Protein AF-V9IJN1-F1 (afdb_monomer_lite)

InterPro domains:
  IPR002300 Aminoacyl-tRNA synthetase, class Ia [PF00133] (82-168)
  IPR002302 Leucine-tRNA ligase [PTHR43740] (2-178)
  IPR014729 Rossmann-like alpha/beta/alpha sandwich fold [G3DSA:3.40.50.620] (49-179)

Foldseek 3Di:
DADWDADPPPRDIDTDDDDPQADDQPPDPDDDQDLLPDVSSVVVCVVVVDDDDHDDPPDDLVVVLVVCVVVVNHSDDDDSPDDDDPFWDQAQPAQFQQWKADPVPGIDGHDPVPPDLDRDDCVVVPVPDDPDGDWQVVVQVSQWDADPPPRHIIGGDRTHTHPVVVVVCVVVCVVPVDD

Sequence (179 aa):
MNIKVVNPFNGNELPIFVTDKVIFPNFRDTYIGIPSVSMDDFQFSKIVGIEFQEHSIECKRSDILSKAQKWKIGGYPVSSRLQDWLISRQRYWGTPIPIIYCSNCGIQPVPYNELPVLLPSITFLNKTFSNKKIVLHEAKDWLNTSCPKCGIQAIRESDTMDTFVDSSWYYLRYIDSKI

Structure (mmCIF, N/CA/C/O backbone):
data_AF-V9IJN1-F1
#
_entry.id   AF-V9IJN1-F1
#
loop_
_atom_site.group_PDB
_atom_site.id
_atom_site.type_symbol
_atom_site.label_atom_id
_atom_site.label_alt_id
_atom_site.label_comp_id
_atom_site.label_asym_id
_atom_site.la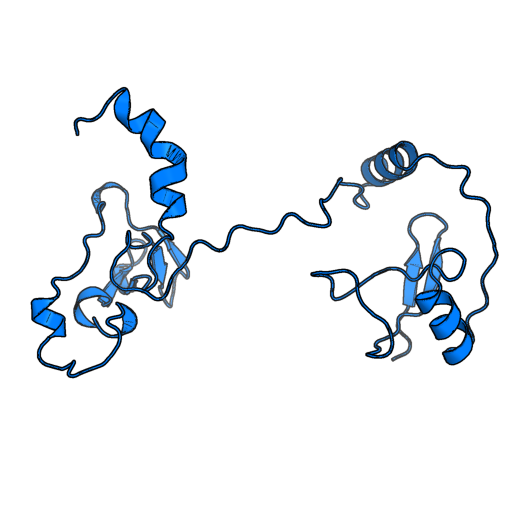bel_entity_id
_atom_site.label_seq_id
_atom_site.pdbx_PDB_ins_code
_atom_site.Cartn_x
_atom_site.Cartn_y
_atom_site.Cartn_z
_atom_site.occupancy
_atom_site.B_iso_or_equiv
_atom_site.auth_seq_id
_atom_site.auth_comp_id
_atom_site.auth_asym_id
_atom_site.auth_atom_id
_atom_site.pdbx_PDB_model_num
ATOM 1 N N . MET A 1 1 ? 13.369 -23.145 -19.098 1.00 56.12 1 MET A N 1
ATOM 2 C CA . MET A 1 1 ? 12.122 -22.647 -19.720 1.00 56.12 1 MET A CA 1
ATOM 3 C C . MET A 1 1 ? 12.513 -21.839 -20.945 1.00 56.12 1 MET A C 1
ATOM 5 O O . MET A 1 1 ? 13.373 -20.987 -20.799 1.00 56.12 1 MET A O 1
ATOM 9 N N . ASN A 1 2 ? 11.957 -22.117 -22.127 1.00 80.38 2 ASN A N 1
ATOM 10 C CA . ASN A 1 2 ? 12.228 -21.329 -23.339 1.00 80.38 2 ASN A CA 1
ATOM 11 C C . ASN A 1 2 ? 11.062 -20.358 -23.582 1.00 80.38 2 ASN A C 1
ATOM 13 O O . ASN A 1 2 ? 10.274 -20.536 -24.507 1.00 80.38 2 ASN A O 1
ATOM 17 N N . ILE A 1 3 ? 10.885 -19.415 -22.652 1.00 91.06 3 ILE A N 1
ATOM 18 C CA . ILE A 1 3 ? 9.837 -18.392 -22.728 1.00 91.06 3 ILE A CA 1
ATOM 19 C C . ILE A 1 3 ? 10.445 -17.161 -23.395 1.00 91.06 3 ILE A C 1
ATOM 21 O O . ILE A 1 3 ? 11.575 -16.770 -23.093 1.00 91.06 3 ILE A O 1
ATOM 25 N N . LYS A 1 4 ? 9.681 -16.557 -24.301 1.00 92.75 4 LYS A N 1
ATOM 26 C CA . LYS A 1 4 ? 10.052 -15.336 -25.008 1.00 92.75 4 LYS A CA 1
ATOM 27 C C . LYS A 1 4 ? 9.005 -14.255 -24.769 1.00 92.75 4 LYS A C 1
ATOM 29 O O . LYS A 1 4 ? 7.844 -14.560 -24.501 1.00 92.75 4 LYS A O 1
ATOM 34 N N . VAL A 1 5 ? 9.416 -13.000 -24.897 1.00 94.19 5 VAL A N 1
ATOM 35 C CA . VAL A 1 5 ? 8.540 -11.823 -24.889 1.00 94.19 5 VAL A CA 1
ATOM 36 C C . VAL A 1 5 ? 8.699 -11.064 -26.201 1.00 94.19 5 VAL A C 1
ATOM 38 O O . VAL A 1 5 ? 9.781 -11.043 -26.774 1.00 94.19 5 VAL A O 1
ATOM 41 N N . VAL A 1 6 ? 7.638 -10.434 -26.695 1.00 94.62 6 VAL A N 1
ATOM 42 C CA . VAL A 1 6 ? 7.703 -9.599 -27.902 1.00 94.62 6 VAL A CA 1
ATOM 43 C C . VAL A 1 6 ? 7.990 -8.159 -27.496 1.00 94.62 6 VAL A C 1
ATOM 45 O O . VAL A 1 6 ? 7.267 -7.584 -26.682 1.00 94.62 6 VAL A O 1
ATOM 48 N N . ASN A 1 7 ? 9.031 -7.555 -28.067 1.00 92.50 7 ASN A N 1
ATOM 49 C CA . ASN A 1 7 ? 9.306 -6.137 -27.889 1.00 92.50 7 ASN A CA 1
ATOM 50 C C . ASN A 1 7 ? 8.245 -5.313 -28.644 1.00 92.50 7 ASN A C 1
ATOM 52 O O . ASN A 1 7 ? 8.184 -5.373 -29.874 1.00 92.50 7 ASN A O 1
ATOM 56 N N . PRO A 1 8 ? 7.433 -4.496 -27.952 1.00 92.75 8 PRO A N 1
ATOM 57 C CA . PRO A 1 8 ? 6.321 -3.789 -28.580 1.00 92.75 8 PRO A CA 1
ATOM 58 C C . PRO A 1 8 ? 6.761 -2.652 -29.521 1.00 92.75 8 PRO A C 1
ATOM 60 O O . PRO A 1 8 ? 5.929 -2.111 -30.243 1.00 92.75 8 PRO A O 1
ATOM 63 N N . PHE A 1 9 ? 8.044 -2.267 -29.531 1.00 90.38 9 PHE A N 1
ATOM 64 C CA . PHE A 1 9 ? 8.554 -1.197 -30.393 1.00 90.38 9 PHE A CA 1
ATOM 65 C C . PHE A 1 9 ? 8.994 -1.642 -31.782 1.00 90.38 9 PHE A C 1
ATOM 67 O O . PHE A 1 9 ? 8.917 -0.838 -32.712 1.00 90.38 9 PHE A O 1
ATOM 74 N N . ASN A 1 10 ? 9.449 -2.885 -31.927 1.00 90.69 10 ASN A N 1
ATOM 75 C CA . ASN A 1 10 ? 9.958 -3.417 -33.193 1.00 90.69 10 ASN A CA 1
ATOM 76 C C . ASN A 1 10 ? 9.390 -4.798 -33.559 1.00 90.69 10 ASN A C 1
ATOM 78 O O . ASN A 1 10 ? 9.618 -5.252 -34.672 1.00 90.69 10 ASN A O 1
ATOM 82 N N . GLY A 1 11 ? 8.641 -5.450 -32.663 1.00 92.31 11 GLY A N 1
ATOM 83 C CA . GLY A 1 11 ? 8.056 -6.773 -32.887 1.00 92.31 11 GLY A CA 1
ATOM 84 C C . GLY A 1 11 ? 9.031 -7.939 -32.708 1.00 92.31 11 GLY A C 1
ATOM 85 O O . GLY A 1 11 ? 8.631 -9.085 -32.895 1.00 92.31 11 GLY A O 1
ATOM 86 N N . ASN A 1 12 ? 10.285 -7.683 -32.328 1.00 92.00 12 ASN A N 1
ATOM 87 C CA . ASN A 1 12 ? 11.284 -8.737 -32.169 1.00 92.00 12 ASN A CA 1
ATOM 88 C C . ASN A 1 12 ? 11.017 -9.564 -30.908 1.00 92.00 12 ASN A C 1
ATOM 90 O O . ASN A 1 12 ? 10.660 -9.024 -29.858 1.00 92.00 12 ASN A O 1
ATOM 94 N N . GLU A 1 13 ? 11.257 -10.870 -30.990 1.00 93.50 13 GLU A N 1
ATOM 95 C CA . GLU A 1 13 ? 11.224 -11.749 -29.823 1.00 93.50 13 GLU A CA 1
ATOM 96 C C . GLU A 1 13 ? 12.504 -11.596 -28.993 1.00 93.50 13 GLU A C 1
ATOM 98 O O . GLU A 1 13 ? 13.615 -11.663 -29.517 1.00 93.50 13 GLU A O 1
ATOM 103 N N . LEU A 1 14 ? 12.343 -11.435 -27.682 1.00 92.38 14 LEU A N 1
ATOM 104 C CA . LEU A 1 14 ? 13.417 -11.370 -26.703 1.00 92.38 14 LEU A CA 1
ATOM 105 C C . LEU A 1 14 ? 13.348 -12.591 -25.772 1.00 92.38 14 LEU A C 1
ATOM 107 O O . LEU A 1 14 ? 12.261 -12.933 -25.293 1.00 92.38 14 LEU A O 1
ATOM 111 N N . PRO A 1 15 ? 14.480 -13.253 -25.490 1.00 93.44 15 PRO A N 1
ATOM 112 C CA . PRO A 1 15 ? 14.537 -14.338 -24.514 1.00 93.44 15 PRO A CA 1
ATOM 113 C C . PRO A 1 15 ? 14.336 -13.827 -23.078 1.00 93.44 15 PRO A C 1
ATOM 115 O O . PRO A 1 15 ? 14.803 -12.743 -22.727 1.00 93.44 15 PRO A O 1
ATOM 118 N N . ILE A 1 16 ? 13.672 -14.626 -22.235 1.00 94.25 16 ILE A N 1
ATOM 119 C CA . ILE A 1 16 ? 13.522 -14.353 -20.797 1.00 94.25 16 ILE A CA 1
ATOM 120 C C . ILE A 1 16 ? 14.494 -15.225 -20.002 1.00 94.25 16 ILE A C 1
ATOM 122 O O . ILE A 1 16 ? 14.526 -16.445 -20.168 1.00 94.25 16 ILE A O 1
ATOM 126 N N . PHE A 1 17 ? 15.232 -14.602 -19.083 1.00 92.38 17 PHE A N 1
ATOM 127 C CA . PHE A 1 17 ? 16.121 -15.288 -18.150 1.00 92.38 17 PHE A CA 1
ATOM 128 C C . PHE A 1 17 ? 15.689 -15.036 -16.709 1.00 92.38 17 PHE A C 1
ATOM 130 O O . PHE A 1 17 ? 15.266 -13.938 -16.360 1.00 92.38 17 PHE A O 1
ATOM 137 N N . VAL A 1 18 ? 15.839 -16.060 -15.870 1.00 92.56 18 VAL A N 1
ATOM 138 C CA . VAL A 1 18 ? 15.714 -15.961 -14.413 1.00 92.56 18 VAL A CA 1
ATOM 139 C C . VAL A 1 18 ? 17.107 -16.187 -13.845 1.00 92.56 18 VAL A C 1
ATOM 141 O O . VAL A 1 18 ? 17.722 -17.215 -14.125 1.00 92.56 18 VAL A O 1
ATOM 144 N N . THR A 1 19 ? 17.634 -15.204 -13.121 1.00 90.31 19 THR A N 1
ATOM 145 C CA . THR A 1 19 ? 19.027 -15.192 -12.668 1.00 90.31 19 THR A CA 1
ATOM 146 C C . THR A 1 19 ? 19.162 -14.411 -11.367 1.00 90.31 19 THR A C 1
ATOM 148 O O . THR A 1 19 ? 18.448 -13.438 -11.150 1.00 90.31 19 THR A O 1
ATOM 151 N N . ASP A 1 20 ? 20.105 -14.824 -10.531 1.00 90.69 20 ASP A N 1
ATOM 152 C CA . ASP A 1 20 ? 20.603 -14.103 -9.356 1.00 90.69 20 ASP A CA 1
ATOM 153 C C . ASP A 1 20 ? 21.921 -13.357 -9.646 1.00 90.69 20 ASP A C 1
ATOM 155 O O . ASP A 1 20 ? 22.445 -12.646 -8.793 1.00 90.69 20 ASP A O 1
ATOM 159 N N . LYS A 1 21 ? 22.462 -13.504 -10.865 1.00 89.12 21 LYS A N 1
ATOM 160 C CA . LYS A 1 21 ? 23.772 -12.969 -11.272 1.00 89.12 21 LYS A CA 1
ATOM 161 C C . LYS A 1 21 ? 23.769 -11.497 -11.673 1.00 89.12 21 LYS A C 1
ATOM 163 O O . LYS A 1 21 ? 24.823 -10.988 -12.040 1.00 89.12 21 LYS A O 1
ATOM 168 N N . VAL A 1 22 ? 22.613 -10.836 -11.672 1.00 89.62 22 VAL A N 1
ATOM 169 C CA . VAL A 1 22 ? 22.510 -9.418 -12.030 1.00 89.62 22 VAL A CA 1
ATOM 170 C C . VAL A 1 22 ? 21.846 -8.642 -10.908 1.00 89.62 22 VAL A C 1
ATOM 172 O O . VAL A 1 22 ? 20.936 -9.140 -10.246 1.00 89.62 22 VAL A O 1
ATOM 175 N N . ILE A 1 23 ? 22.314 -7.415 -10.694 1.00 87.50 23 ILE A N 1
ATOM 176 C CA . ILE A 1 23 ? 21.729 -6.498 -9.727 1.00 87.50 23 ILE A CA 1
ATOM 177 C C . ILE A 1 23 ? 20.475 -5.894 -10.352 1.00 87.50 23 ILE A C 1
ATOM 179 O O . ILE A 1 23 ? 20.533 -5.116 -11.304 1.00 87.50 23 ILE A O 1
ATOM 183 N N . PHE A 1 24 ? 19.323 -6.251 -9.799 1.00 88.50 24 PHE A N 1
ATOM 184 C CA . PHE A 1 24 ? 18.057 -5.689 -10.239 1.00 88.50 24 PHE A CA 1
ATOM 185 C C . PHE A 1 24 ? 17.921 -4.236 -9.768 1.00 88.50 24 PHE A C 1
ATOM 187 O O . PHE A 1 24 ? 18.363 -3.894 -8.665 1.00 88.50 24 PHE A O 1
ATOM 194 N N . PRO A 1 25 ? 17.271 -3.362 -10.559 1.00 84.00 25 PRO A N 1
ATOM 195 C CA . PRO A 1 25 ? 16.897 -2.040 -10.084 1.00 84.00 25 PRO A CA 1
ATOM 196 C C . PRO A 1 25 ? 16.061 -2.138 -8.803 1.00 84.00 25 PRO A C 1
ATOM 198 O O . PRO A 1 25 ? 15.213 -3.020 -8.677 1.00 84.00 25 PRO A O 1
ATOM 201 N N . ASN A 1 26 ? 16.260 -1.197 -7.877 1.00 83.06 26 ASN A N 1
ATOM 202 C CA . ASN A 1 26 ? 15.538 -1.179 -6.604 1.00 83.06 26 ASN A CA 1
ATOM 203 C C . ASN A 1 26 ? 14.022 -1.356 -6.799 1.00 83.06 26 ASN A C 1
ATOM 205 O O . ASN A 1 26 ? 13.416 -0.676 -7.632 1.00 83.06 26 ASN A O 1
ATOM 209 N N . PHE A 1 27 ? 13.426 -2.234 -5.985 1.00 79.06 27 PHE A N 1
ATOM 210 C CA . PHE A 1 27 ? 11.986 -2.533 -5.973 1.00 79.06 27 PHE A CA 1
ATOM 211 C C . PHE A 1 27 ? 11.442 -3.108 -7.288 1.00 79.06 27 PHE A C 1
ATOM 213 O O . PHE A 1 27 ? 10.248 -3.000 -7.558 1.00 79.06 27 PHE A O 1
ATOM 220 N N . ARG A 1 28 ? 12.303 -3.710 -8.116 1.00 83.00 28 ARG A N 1
ATOM 221 C CA . ARG A 1 28 ? 11.900 -4.439 -9.319 1.00 83.00 28 ARG A CA 1
ATOM 222 C C . ARG A 1 28 ? 12.445 -5.854 -9.280 1.00 83.00 28 ARG A C 1
ATOM 224 O O . ARG A 1 28 ? 13.618 -6.070 -9.009 1.00 83.00 28 ARG A O 1
ATOM 231 N N . ASP A 1 29 ? 11.582 -6.798 -9.598 1.00 88.38 29 ASP A N 1
ATOM 232 C CA . ASP A 1 29 ? 11.895 -8.210 -9.822 1.00 88.38 29 ASP A CA 1
ATOM 233 C C . ASP A 1 29 ? 12.159 -8.518 -11.305 1.00 88.38 29 ASP A C 1
ATOM 235 O O . ASP A 1 29 ? 12.592 -9.610 -11.663 1.00 88.38 29 ASP A O 1
ATOM 239 N N . THR A 1 30 ? 11.904 -7.544 -12.181 1.00 91.12 30 THR A N 1
ATOM 240 C CA . THR A 1 30 ? 12.027 -7.660 -13.631 1.00 91.12 30 THR A CA 1
ATOM 241 C C . THR A 1 30 ? 12.535 -6.352 -14.235 1.00 91.12 30 THR A C 1
ATOM 243 O O . THR A 1 30 ? 12.155 -5.249 -13.833 1.00 91.12 30 THR A O 1
ATOM 246 N N . TYR A 1 31 ? 13.421 -6.451 -15.224 1.00 91.81 31 TYR A N 1
ATOM 247 C CA . TYR A 1 31 ? 13.845 -5.309 -16.031 1.00 91.81 31 TYR A CA 1
ATOM 248 C C . TYR A 1 31 ? 14.317 -5.773 -17.415 1.00 91.81 31 TYR A C 1
ATOM 250 O O . TYR A 1 31 ? 14.550 -6.959 -17.643 1.00 91.81 31 TYR A O 1
ATOM 258 N N . ILE A 1 32 ? 14.419 -4.830 -18.351 1.00 91.62 32 ILE A N 1
ATOM 259 C CA . ILE A 1 32 ? 14.984 -5.074 -19.678 1.00 91.62 32 ILE A CA 1
ATOM 260 C C . ILE A 1 32 ? 16.494 -4.835 -19.636 1.00 91.62 32 ILE A C 1
ATOM 262 O O . ILE A 1 32 ? 16.926 -3.730 -19.308 1.00 91.62 32 ILE A O 1
ATOM 266 N N . GLY A 1 33 ? 17.279 -5.859 -19.967 1.00 91.81 33 GLY A N 1
ATOM 267 C CA . GLY A 1 33 ? 18.731 -5.735 -20.079 1.00 91.81 33 GLY A CA 1
ATOM 268 C 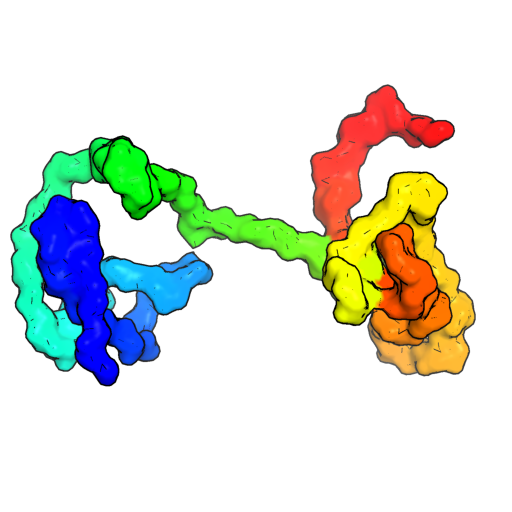C . GLY A 1 33 ? 19.126 -4.953 -21.331 1.00 91.81 33 GLY A C 1
ATOM 269 O O . GLY A 1 33 ? 18.599 -5.205 -22.417 1.00 91.81 33 GLY A O 1
ATOM 270 N N . ILE A 1 34 ? 20.055 -4.008 -21.190 1.00 91.00 34 ILE A N 1
ATOM 271 C CA . ILE A 1 34 ? 20.590 -3.187 -22.283 1.00 91.00 34 ILE A CA 1
ATOM 272 C C . ILE A 1 34 ? 22.127 -3.286 -22.253 1.00 91.00 34 ILE A C 1
ATOM 274 O O . ILE A 1 34 ? 22.791 -2.408 -21.692 1.00 91.00 34 ILE A O 1
ATOM 278 N N . PRO A 1 35 ? 22.713 -4.337 -22.867 1.00 92.31 35 PRO A N 1
ATOM 279 C CA . PRO A 1 35 ? 24.160 -4.587 -22.847 1.00 92.31 35 PRO A CA 1
ATOM 280 C C . PRO A 1 35 ? 25.025 -3.448 -23.401 1.00 92.31 35 PRO A C 1
ATOM 282 O O . PRO A 1 35 ? 26.187 -3.330 -23.039 1.00 92.31 35 PRO A O 1
ATOM 285 N N . SER A 1 36 ? 24.470 -2.597 -24.267 1.00 90.06 36 SER A N 1
ATOM 286 C CA . SER A 1 36 ? 25.174 -1.442 -24.837 1.00 90.06 36 SER A CA 1
ATOM 287 C C . SER A 1 36 ? 25.301 -0.250 -23.881 1.00 90.06 36 SER A C 1
ATOM 289 O O . SER A 1 36 ? 26.028 0.692 -24.179 1.00 90.06 36 SER A O 1
ATOM 291 N N . VAL A 1 37 ? 24.586 -0.257 -22.750 1.00 87.50 37 VAL A N 1
ATOM 292 C CA . VAL A 1 37 ? 24.546 0.863 -21.792 1.00 87.50 37 VAL A CA 1
ATOM 293 C C . VAL A 1 37 ? 24.959 0.425 -20.387 1.00 87.50 37 VAL A C 1
ATOM 295 O O . VAL A 1 37 ? 25.592 1.195 -19.668 1.00 87.50 37 VAL A O 1
ATOM 298 N N . SER A 1 38 ? 24.605 -0.796 -19.982 1.00 88.38 38 SER A N 1
ATOM 299 C CA . SER A 1 38 ? 24.873 -1.333 -18.647 1.00 88.38 38 SER A CA 1
ATOM 300 C C . SER A 1 38 ? 25.992 -2.371 -18.686 1.00 88.38 38 SER A C 1
ATOM 302 O O . SER A 1 38 ? 25.906 -3.361 -19.412 1.00 88.38 38 SER A O 1
ATOM 304 N N . MET A 1 39 ? 27.029 -2.168 -17.867 1.00 89.94 39 MET A N 1
ATOM 305 C CA . MET A 1 39 ? 28.160 -3.098 -17.761 1.00 89.94 39 MET A CA 1
ATOM 306 C C . MET A 1 39 ? 27.731 -4.465 -17.210 1.00 89.94 39 MET A C 1
ATOM 308 O O . MET A 1 39 ? 28.216 -5.494 -17.677 1.00 89.94 39 MET A O 1
ATOM 312 N N . ASP A 1 40 ? 26.791 -4.486 -16.265 1.00 91.12 40 ASP A N 1
ATOM 313 C CA . ASP A 1 40 ? 26.271 -5.731 -15.693 1.00 91.12 40 ASP A CA 1
ATOM 314 C C . ASP A 1 40 ? 25.499 -6.530 -16.756 1.00 91.12 40 ASP A C 1
ATOM 316 O O . ASP A 1 40 ? 25.692 -7.739 -16.900 1.00 91.12 40 ASP A O 1
ATOM 320 N N . ASP A 1 41 ? 24.698 -5.844 -17.582 1.00 92.44 41 ASP A N 1
ATOM 321 C CA . ASP A 1 41 ? 23.978 -6.471 -18.698 1.00 92.44 41 ASP A CA 1
ATOM 322 C C . ASP A 1 41 ? 24.945 -6.955 -19.782 1.00 92.44 41 ASP A C 1
ATOM 324 O O . ASP A 1 41 ? 24.731 -8.011 -20.382 1.00 92.44 41 ASP A O 1
ATOM 328 N N . PHE A 1 42 ? 26.031 -6.214 -20.021 1.00 92.19 42 PHE A N 1
ATOM 329 C CA . PHE A 1 42 ? 27.097 -6.627 -20.927 1.00 92.19 42 PHE A CA 1
ATOM 330 C C . PHE A 1 42 ? 27.755 -7.922 -20.454 1.00 92.19 42 PHE A C 1
ATOM 332 O O . PHE A 1 42 ? 27.849 -8.883 -21.221 1.00 92.19 42 PHE A O 1
ATOM 339 N N . GLN A 1 43 ? 28.158 -7.993 -19.185 1.00 93.12 43 GLN A N 1
ATOM 340 C CA . GLN A 1 43 ? 28.737 -9.203 -18.604 1.00 93.12 43 GLN A CA 1
ATOM 341 C C . GLN A 1 43 ? 27.753 -10.372 -18.659 1.00 93.12 43 GLN A C 1
ATOM 343 O O . GLN A 1 43 ? 28.125 -11.471 -19.076 1.00 93.12 43 GLN A O 1
ATOM 348 N N . PHE A 1 44 ? 26.485 -10.129 -18.319 1.00 94.00 44 PHE A N 1
ATOM 349 C CA . PHE A 1 44 ? 25.450 -11.149 -18.400 1.00 94.00 44 PHE A CA 1
ATOM 350 C C . PHE A 1 44 ? 25.266 -11.655 -19.835 1.00 94.00 44 PHE A C 1
ATOM 352 O O . PHE A 1 44 ? 25.248 -12.866 -20.046 1.00 94.00 44 PHE A O 1
ATOM 359 N N . SER A 1 45 ? 25.245 -10.764 -20.835 1.00 93.56 45 SER A N 1
ATOM 360 C CA . SER A 1 45 ? 25.121 -11.138 -22.252 1.00 93.56 45 SER A CA 1
ATOM 361 C C . SER A 1 45 ? 26.221 -12.100 -22.712 1.00 93.56 45 SER A C 1
ATOM 363 O O . SER A 1 45 ? 25.940 -13.019 -23.479 1.00 93.56 45 SER A O 1
ATOM 365 N N . LYS A 1 46 ? 27.451 -11.965 -22.188 1.00 92.88 46 LYS A N 1
ATOM 366 C CA . LYS A 1 46 ? 28.563 -12.888 -22.469 1.00 92.88 46 LYS A CA 1
ATOM 367 C C . LYS A 1 46 ? 28.371 -14.257 -21.826 1.00 92.88 46 LYS A C 1
ATOM 369 O O . LYS A 1 46 ? 28.750 -15.254 -22.429 1.00 92.88 46 LYS A O 1
ATOM 374 N N . ILE A 1 47 ? 27.770 -14.313 -20.639 1.00 92.62 47 ILE A N 1
ATOM 375 C CA . ILE A 1 47 ? 27.481 -15.572 -19.937 1.00 92.62 47 ILE A CA 1
ATOM 376 C C . ILE A 1 47 ? 26.416 -16.375 -20.685 1.00 92.62 47 ILE A C 1
ATOM 378 O O . ILE A 1 47 ? 26.556 -17.587 -20.832 1.00 92.62 47 ILE A O 1
ATOM 382 N N . VAL A 1 48 ? 25.348 -15.714 -21.137 1.00 91.94 48 VAL A N 1
ATOM 383 C CA . VAL A 1 48 ? 24.224 -16.384 -21.814 1.00 91.94 48 VAL A CA 1
ATOM 384 C C . VAL A 1 48 ? 24.372 -16.460 -23.337 1.00 91.94 48 VAL A C 1
ATOM 386 O O . VAL A 1 48 ? 23.584 -17.144 -23.982 1.00 91.94 48 VAL A O 1
ATOM 389 N N . GLY A 1 49 ? 25.377 -15.793 -23.911 1.00 91.00 49 GLY A N 1
ATOM 390 C CA . GLY A 1 49 ? 25.663 -15.819 -25.347 1.00 91.00 49 GLY A CA 1
ATOM 391 C C . GLY A 1 49 ? 24.672 -15.019 -26.196 1.00 91.00 49 GLY A C 1
ATOM 392 O O . GLY A 1 49 ? 24.297 -15.470 -27.273 1.00 91.00 49 GLY A O 1
ATOM 393 N N . ILE A 1 50 ? 24.223 -13.852 -25.720 1.00 89.25 50 ILE A N 1
ATOM 394 C CA . ILE A 1 50 ? 23.339 -12.963 -26.489 1.00 89.25 50 ILE A CA 1
ATOM 395 C C . ILE A 1 50 ? 24.172 -12.031 -27.366 1.00 89.25 50 ILE A C 1
ATOM 397 O O . ILE A 1 50 ? 25.034 -11.299 -26.877 1.00 89.25 50 ILE A O 1
ATOM 401 N N . GLU A 1 51 ? 23.848 -12.004 -28.653 1.00 87.00 51 GLU A N 1
ATOM 402 C CA . GLU A 1 51 ? 24.327 -10.979 -29.573 1.00 87.00 51 GLU A CA 1
ATOM 403 C C . GLU A 1 51 ? 23.473 -9.713 -29.454 1.00 87.00 51 GLU A C 1
ATOM 405 O O . GLU A 1 51 ? 22.246 -9.768 -29.351 1.00 87.00 51 GLU A O 1
ATOM 410 N N . PHE A 1 52 ? 24.125 -8.554 -29.476 1.00 87.19 52 PHE A N 1
ATOM 411 C CA . PHE A 1 52 ? 23.462 -7.256 -29.454 1.00 87.19 52 PHE A CA 1
ATOM 412 C C . PHE A 1 52 ? 24.209 -6.272 -30.356 1.00 87.19 52 PHE A C 1
ATOM 414 O O . PHE A 1 52 ? 25.386 -6.460 -30.664 1.00 87.19 52 PHE A O 1
ATOM 421 N N . GLN A 1 53 ? 23.512 -5.221 -30.778 1.00 84.00 53 GLN A N 1
ATOM 422 C CA . GLN A 1 53 ? 24.086 -4.124 -31.552 1.00 84.00 53 GLN A CA 1
ATOM 423 C C . GLN A 1 53 ? 24.287 -2.906 -30.650 1.00 84.00 53 GLN A C 1
ATOM 425 O O . GLN A 1 53 ? 23.433 -2.582 -29.820 1.00 84.00 53 GLN A O 1
ATOM 430 N N . GLU A 1 54 ? 25.416 -2.224 -30.815 1.00 80.88 54 GLU A N 1
ATOM 431 C CA . GLU A 1 54 ? 25.629 -0.918 -30.202 1.00 80.88 54 GLU A CA 1
ATOM 432 C C . GLU A 1 54 ? 24.876 0.150 -30.999 1.00 80.88 54 GLU A C 1
ATOM 434 O O . GLU A 1 54 ? 24.951 0.206 -32.226 1.00 80.88 54 GLU A O 1
ATOM 439 N N . HIS A 1 55 ? 24.140 1.003 -30.292 1.00 73.44 55 HIS A N 1
ATOM 440 C CA . HIS A 1 55 ? 23.391 2.103 -30.889 1.00 73.44 55 HIS A CA 1
ATOM 441 C C . HIS A 1 55 ? 23.669 3.399 -30.129 1.00 73.44 55 HIS A C 1
ATOM 443 O O . HIS A 1 55 ? 23.715 3.408 -28.897 1.00 73.44 55 HIS A O 1
ATOM 449 N N . SER A 1 56 ? 23.798 4.505 -30.866 1.00 74.81 56 SER A N 1
ATOM 450 C CA . SER A 1 56 ? 23.783 5.856 -30.308 1.00 74.81 56 SER A CA 1
ATOM 451 C C . SER A 1 56 ? 22.386 6.184 -29.770 1.00 74.81 56 SER A C 1
ATOM 453 O O . SER A 1 56 ? 21.362 5.918 -30.403 1.00 74.81 56 SER A O 1
ATOM 455 N N . ILE A 1 57 ? 22.319 6.781 -28.577 1.00 74.38 57 ILE A N 1
ATOM 456 C CA . ILE A 1 57 ? 21.053 7.246 -27.999 1.00 74.38 57 ILE A CA 1
ATOM 457 C C . ILE A 1 57 ? 20.706 8.597 -28.634 1.00 74.38 57 ILE A C 1
ATOM 459 O O . ILE A 1 57 ? 21.086 9.648 -28.127 1.00 74.38 57 ILE A O 1
ATOM 463 N N . GLU A 1 58 ? 19.989 8.575 -29.755 1.00 71.88 58 GLU A N 1
ATOM 464 C CA . GLU A 1 58 ? 19.575 9.799 -30.467 1.00 71.88 58 GLU A CA 1
ATOM 465 C C . GLU A 1 58 ? 18.172 10.289 -30.074 1.00 71.88 58 GLU A C 1
ATOM 467 O O . GLU A 1 58 ? 17.815 11.446 -30.298 1.00 71.88 58 GLU A O 1
ATOM 472 N N . CYS A 1 59 ? 17.356 9.428 -29.459 1.00 75.88 59 CYS A N 1
ATOM 473 C CA . CYS A 1 59 ? 15.955 9.726 -29.166 1.00 75.88 59 CYS A CA 1
ATOM 474 C C . CYS A 1 59 ? 15.754 10.292 -27.752 1.00 75.88 59 CYS A C 1
ATOM 476 O O . CYS A 1 59 ? 16.272 9.762 -26.765 1.00 75.88 59 CYS A O 1
ATOM 478 N N . LYS A 1 60 ? 14.930 11.342 -27.628 1.00 88.31 60 LYS A N 1
ATOM 479 C CA . LYS A 1 60 ? 14.535 11.893 -26.327 1.00 88.31 60 LYS A CA 1
ATOM 480 C C . LYS A 1 60 ? 13.551 10.956 -25.631 1.00 88.31 60 LYS A C 1
ATOM 482 O O . LYS A 1 60 ? 12.575 10.488 -26.214 1.00 88.31 60 LYS A O 1
ATOM 487 N N . ARG A 1 61 ? 13.742 10.764 -24.322 1.00 88.19 61 ARG A N 1
ATOM 488 C CA . ARG A 1 61 ? 12.855 9.949 -23.472 1.00 88.19 61 ARG A CA 1
ATOM 489 C C . ARG A 1 61 ? 11.378 10.360 -23.583 1.00 88.19 61 ARG A C 1
ATOM 491 O O . ARG A 1 61 ? 10.514 9.490 -23.561 1.00 88.19 61 ARG A O 1
ATOM 498 N N . SER A 1 62 ? 11.089 11.656 -23.716 1.00 91.31 62 SER A N 1
ATOM 499 C CA . SER A 1 62 ? 9.728 12.193 -23.888 1.00 91.31 62 SER A CA 1
ATOM 500 C C . SER A 1 62 ? 8.986 11.570 -25.067 1.00 91.31 62 SER A C 1
ATOM 502 O O . SER A 1 62 ? 7.801 11.254 -24.963 1.00 91.31 62 SER A O 1
ATOM 504 N N . ASP A 1 63 ? 9.694 11.354 -26.170 1.00 92.50 63 ASP A N 1
ATOM 505 C CA . ASP A 1 63 ? 9.100 10.943 -27.438 1.00 92.50 63 ASP A CA 1
ATOM 506 C C . ASP A 1 63 ? 8.728 9.459 -27.372 1.00 92.50 63 ASP A C 1
ATOM 508 O O . ASP A 1 63 ? 7.637 9.060 -27.785 1.00 92.50 63 ASP A O 1
ATOM 512 N N . ILE A 1 64 ? 9.590 8.658 -26.736 1.00 91.38 64 ILE A N 1
ATOM 513 C CA . ILE A 1 64 ? 9.342 7.243 -26.435 1.00 91.38 64 ILE A CA 1
ATOM 514 C C . ILE A 1 64 ? 8.126 7.097 -25.513 1.00 91.38 64 ILE A C 1
ATOM 516 O O . ILE A 1 64 ? 7.254 6.270 -25.782 1.00 91.38 64 ILE A O 1
ATOM 520 N N . LEU A 1 65 ? 8.032 7.912 -24.454 1.00 93.50 65 LEU A N 1
ATOM 521 C CA . LEU A 1 65 ? 6.894 7.875 -23.527 1.00 93.50 65 LEU A CA 1
ATOM 522 C C . LEU A 1 65 ? 5.583 8.254 -24.229 1.00 93.50 65 LEU A C 1
ATOM 524 O O . LEU A 1 65 ? 4.590 7.545 -24.081 1.00 93.50 65 LEU A O 1
ATOM 528 N N . SER A 1 66 ? 5.584 9.311 -25.049 1.00 94.31 66 SER A N 1
ATOM 529 C CA . SER A 1 66 ? 4.404 9.713 -25.828 1.00 94.31 66 SER A CA 1
ATOM 530 C C . SER A 1 66 ? 3.960 8.614 -26.797 1.00 94.31 66 SER A C 1
ATOM 532 O O . SER A 1 66 ? 2.771 8.309 -26.906 1.00 94.31 66 SER A O 1
ATOM 534 N N . LYS A 1 67 ? 4.915 7.969 -27.476 1.00 94.50 67 LYS A N 1
ATOM 535 C CA . LYS A 1 67 ? 4.649 6.857 -28.392 1.00 94.50 67 LYS A CA 1
ATOM 536 C C . LYS A 1 67 ? 4.056 5.647 -27.660 1.00 94.50 67 LYS A C 1
ATOM 538 O O . LYS A 1 67 ? 3.043 5.116 -28.106 1.00 94.50 67 LYS A O 1
ATOM 543 N N . ALA A 1 68 ? 4.619 5.273 -26.510 1.00 95.00 68 ALA A N 1
ATOM 544 C CA . ALA A 1 68 ? 4.115 4.179 -25.677 1.00 95.00 68 ALA A CA 1
ATOM 545 C C . ALA A 1 68 ? 2.679 4.422 -25.177 1.00 95.00 68 ALA A C 1
ATOM 547 O O . ALA A 1 68 ? 1.849 3.512 -25.221 1.00 95.00 68 ALA A O 1
ATOM 548 N N . GLN A 1 69 ? 2.363 5.659 -24.781 1.00 95.56 69 GLN A 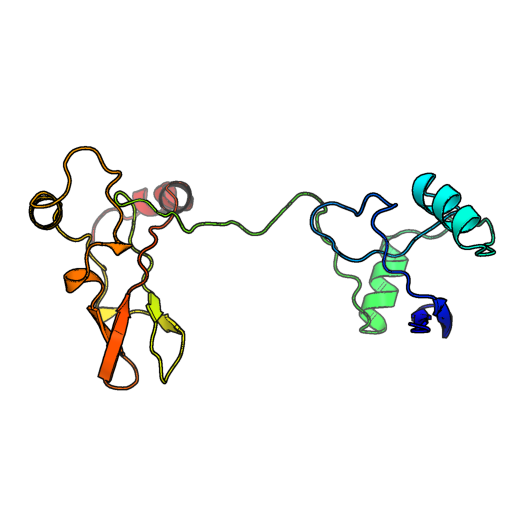N 1
ATOM 549 C CA . GLN A 1 69 ? 1.012 6.040 -24.361 1.00 95.56 69 GLN A CA 1
ATOM 550 C C . GLN A 1 69 ? 0.009 5.952 -25.516 1.00 95.56 69 GLN A C 1
ATOM 552 O O . GLN A 1 69 ? -1.063 5.368 -25.352 1.00 95.56 69 GLN A O 1
ATOM 557 N N . LYS A 1 70 ? 0.361 6.464 -26.708 1.00 95.94 70 LYS A N 1
ATOM 558 C CA . LYS A 1 70 ? -0.490 6.372 -27.913 1.00 95.94 70 LYS A CA 1
ATOM 559 C C . LYS A 1 70 ? -0.802 4.926 -28.289 1.00 95.94 70 LYS A C 1
ATOM 561 O O . LYS A 1 70 ? -1.917 4.623 -28.703 1.00 95.94 70 LYS A O 1
ATOM 566 N N . TRP A 1 71 ? 0.175 4.040 -28.133 1.00 96.00 71 TRP A N 1
ATOM 567 C CA . TRP A 1 71 ? 0.041 2.613 -28.414 1.00 96.00 71 TRP A CA 1
ATOM 568 C C . TRP A 1 71 ? -0.590 1.809 -27.274 1.00 96.00 71 TRP A C 1
ATOM 570 O O . TRP A 1 71 ? -0.809 0.614 -27.435 1.00 96.00 71 TRP A O 1
ATOM 580 N N . LYS A 1 72 ? -0.912 2.449 -26.141 1.00 95.00 72 LYS A N 1
ATOM 581 C CA . LYS A 1 72 ? -1.497 1.814 -24.949 1.00 95.00 72 LYS A CA 1
ATOM 582 C C . LYS A 1 72 ? -0.645 0.670 -24.380 1.00 95.00 72 LYS A C 1
ATOM 584 O O . LYS A 1 72 ? -1.176 -0.288 -23.830 1.00 95.00 72 LYS A O 1
ATOM 589 N N . ILE A 1 73 ? 0.679 0.799 -24.473 1.00 93.12 73 ILE A N 1
ATOM 590 C CA . ILE A 1 73 ? 1.660 -0.170 -23.945 1.00 93.12 73 ILE A CA 1
ATOM 591 C C . ILE A 1 73 ? 2.370 0.338 -22.674 1.00 93.12 73 ILE A C 1
ATOM 593 O O . ILE A 1 73 ? 3.406 -0.191 -22.282 1.00 93.12 73 ILE A O 1
ATOM 597 N N . GLY A 1 74 ? 1.850 1.400 -22.047 1.00 90.44 74 GLY A N 1
ATOM 598 C CA . GLY A 1 74 ? 2.431 2.047 -20.866 1.00 90.44 74 GLY A CA 1
ATOM 599 C C . GLY A 1 74 ? 2.995 3.436 -21.173 1.00 90.44 74 GLY A C 1
ATOM 600 O O . GLY A 1 74 ? 2.367 4.224 -21.875 1.00 90.44 74 GLY A O 1
ATOM 601 N N . GLY A 1 75 ? 4.177 3.752 -20.633 1.00 89.38 75 GLY A N 1
ATOM 602 C CA . GLY A 1 75 ? 4.826 5.056 -20.837 1.00 89.38 75 GLY A CA 1
ATOM 603 C C . GLY A 1 75 ? 4.507 6.104 -19.768 1.00 89.38 75 GLY A C 1
ATOM 604 O O . GLY A 1 75 ? 4.553 7.304 -20.038 1.00 89.38 75 GLY A O 1
ATOM 605 N N . TYR A 1 76 ? 4.180 5.673 -18.552 1.00 88.81 76 TYR A N 1
ATOM 606 C CA . TYR A 1 76 ? 3.990 6.576 -17.420 1.00 88.81 76 TYR A CA 1
ATOM 607 C C . TYR A 1 76 ? 5.336 6.876 -16.743 1.00 88.81 76 TYR A C 1
ATOM 609 O O . TYR A 1 76 ? 6.112 5.948 -16.488 1.00 88.81 76 TYR A O 1
ATOM 617 N N . PRO A 1 77 ? 5.658 8.152 -16.460 1.00 84.19 77 PRO A N 1
ATOM 618 C CA . PRO A 1 77 ? 6.803 8.493 -15.631 1.00 84.19 77 PRO A CA 1
ATOM 619 C C . PRO A 1 77 ? 6.652 7.867 -14.246 1.00 84.19 77 PRO A C 1
ATOM 621 O O . PRO A 1 77 ? 5.620 8.020 -13.600 1.00 84.19 77 PRO A O 1
ATOM 624 N N . VAL A 1 78 ? 7.698 7.190 -13.785 1.00 81.19 78 VAL A N 1
ATOM 625 C CA . VAL A 1 78 ? 7.767 6.627 -12.436 1.00 81.19 78 VAL A CA 1
ATOM 626 C C . VAL A 1 78 ? 9.046 7.104 -11.766 1.00 81.19 78 VAL A C 1
ATOM 628 O O . VAL A 1 78 ? 10.092 7.215 -12.413 1.00 81.19 78 VAL A O 1
ATOM 631 N N . SER A 1 79 ? 8.961 7.401 -10.473 1.00 82.00 79 SER A N 1
ATOM 632 C CA . SER A 1 79 ? 10.144 7.674 -9.662 1.00 82.00 79 SER A CA 1
ATOM 633 C C . SER A 1 79 ? 10.861 6.361 -9.368 1.00 82.00 79 SER A C 1
ATOM 635 O O . SER A 1 79 ? 10.225 5.364 -9.051 1.00 82.00 79 SER A O 1
ATOM 637 N N . SER A 1 80 ? 12.190 6.353 -9.453 1.00 76.06 80 SER A N 1
ATOM 638 C CA . SER A 1 80 ? 12.999 5.208 -9.014 1.00 76.06 80 SER A CA 1
ATOM 639 C C . SER A 1 80 ? 13.249 5.194 -7.504 1.00 76.06 80 SER A C 1
ATOM 641 O O . SER A 1 80 ? 13.833 4.243 -6.994 1.00 76.06 80 SER A O 1
ATOM 643 N N . ARG A 1 81 ? 12.859 6.262 -6.794 1.00 81.31 81 ARG A N 1
ATOM 644 C CA . ARG A 1 81 ? 13.147 6.445 -5.362 1.00 81.31 81 ARG A CA 1
ATOM 645 C C . ARG A 1 81 ? 11.895 6.480 -4.497 1.00 81.31 81 ARG A C 1
ATOM 647 O O . ARG A 1 81 ? 11.946 6.029 -3.359 1.00 81.31 81 ARG A O 1
ATOM 654 N N . LEU A 1 82 ? 10.811 7.061 -5.015 1.00 86.00 82 LEU A N 1
ATOM 655 C CA . LEU A 1 82 ? 9.563 7.191 -4.272 1.00 86.00 82 LEU A CA 1
ATOM 656 C C . LEU A 1 82 ? 8.866 5.831 -4.225 1.00 86.00 82 LEU A C 1
ATOM 658 O O . LEU A 1 82 ? 8.714 5.184 -5.257 1.00 86.00 82 LEU A O 1
ATOM 662 N N . GLN A 1 83 ? 8.461 5.433 -3.028 1.00 84.56 83 GLN A N 1
ATOM 663 C CA . GLN A 1 83 ? 7.719 4.209 -2.758 1.00 84.56 83 GLN A CA 1
ATOM 664 C C . GLN A 1 83 ? 6.385 4.567 -2.118 1.00 84.56 83 GLN A C 1
ATOM 666 O O . GLN A 1 83 ? 6.217 5.678 -1.603 1.00 84.56 83 GLN A O 1
ATOM 671 N N . ASP A 1 84 ? 5.470 3.604 -2.119 1.00 90.31 84 ASP A N 1
ATOM 672 C CA . ASP A 1 84 ? 4.232 3.725 -1.369 1.00 90.31 84 ASP A CA 1
ATOM 673 C C . ASP A 1 84 ? 4.522 3.901 0.122 1.00 90.31 84 ASP A C 1
ATOM 675 O O . ASP A 1 84 ? 5.487 3.371 0.685 1.00 90.31 84 ASP A O 1
ATOM 679 N N . TRP A 1 85 ? 3.672 4.682 0.776 1.00 94.25 85 TRP A N 1
ATOM 680 C CA . TRP A 1 85 ? 3.821 4.964 2.189 1.00 94.25 85 TRP A CA 1
ATOM 681 C C . TRP A 1 85 ? 3.234 3.825 3.021 1.00 94.25 85 TRP A C 1
ATOM 683 O O . TRP A 1 85 ? 2.021 3.673 3.147 1.00 94.25 85 TRP A O 1
ATOM 693 N N . LEU A 1 86 ? 4.111 3.029 3.630 1.00 97.06 86 LEU A N 1
ATOM 694 C CA . LEU A 1 86 ? 3.714 2.011 4.596 1.00 97.06 86 LEU A CA 1
ATOM 695 C C . LEU A 1 86 ? 3.299 2.701 5.905 1.00 97.06 86 LEU A C 1
ATOM 697 O O . LEU A 1 86 ? 4.160 3.113 6.690 1.00 97.06 86 LEU A O 1
ATOM 701 N N . ILE A 1 87 ? 1.989 2.839 6.131 1.00 97.75 87 ILE A N 1
ATOM 702 C CA . ILE A 1 87 ? 1.422 3.535 7.303 1.00 97.75 87 ILE A CA 1
ATOM 703 C C . ILE A 1 87 ? 1.124 2.621 8.493 1.00 97.75 87 ILE A C 1
ATOM 705 O O . ILE A 1 87 ? 1.088 3.106 9.616 1.00 97.75 87 ILE A O 1
ATOM 709 N N . SER A 1 88 ? 0.932 1.321 8.283 1.00 97.25 88 SER A N 1
ATOM 710 C CA . SER A 1 88 ? 0.543 0.395 9.353 1.00 97.25 88 SER A CA 1
ATOM 711 C C . SER A 1 88 ? 1.699 0.107 10.315 1.00 97.25 88 SER A C 1
ATOM 713 O O . SER A 1 88 ? 2.855 -0.037 9.899 1.00 97.25 88 SER A O 1
ATOM 715 N N . ARG A 1 89 ? 1.415 0.050 11.619 1.00 95.44 89 ARG A N 1
ATOM 716 C CA . ARG A 1 89 ? 2.395 -0.179 12.688 1.00 95.44 89 ARG A CA 1
ATOM 717 C C . ARG A 1 89 ? 1.871 -1.198 13.695 1.00 95.44 89 ARG A C 1
ATOM 719 O O . ARG A 1 89 ? 0.819 -0.995 14.297 1.00 95.44 89 ARG A O 1
ATOM 726 N N . GLN A 1 90 ? 2.695 -2.202 14.001 1.00 94.12 90 GLN A N 1
ATOM 727 C CA . GLN A 1 90 ? 2.446 -3.171 15.076 1.00 94.12 90 GLN A CA 1
ATOM 728 C C . GLN A 1 90 ? 2.784 -2.549 16.442 1.00 94.12 90 GLN A C 1
ATOM 730 O O . GLN A 1 90 ? 3.756 -2.918 17.108 1.00 94.12 90 GLN A O 1
ATOM 735 N N . ARG A 1 91 ? 2.030 -1.521 16.837 1.00 90.06 91 ARG A N 1
ATOM 736 C CA . ARG A 1 91 ? 2.187 -0.787 18.099 1.00 90.06 91 ARG A CA 1
ATOM 737 C C . ARG A 1 91 ? 0.816 -0.512 18.695 1.00 90.06 91 ARG A C 1
ATOM 739 O O . ARG A 1 91 ? -0.125 -0.224 17.967 1.00 90.06 91 ARG A O 1
ATOM 746 N N . TYR A 1 92 ? 0.729 -0.550 20.020 1.00 90.75 92 TYR A N 1
ATOM 747 C CA . TYR A 1 92 ? -0.486 -0.162 20.730 1.00 90.75 92 TYR A CA 1
ATOM 748 C C . TYR A 1 92 ? -0.789 1.343 20.622 1.00 90.75 92 TYR A C 1
ATOM 750 O O . TYR A 1 92 ? -1.928 1.720 20.379 1.00 90.75 92 TYR A O 1
ATOM 758 N N . TRP A 1 93 ? 0.216 2.209 20.808 1.00 91.94 93 TRP A N 1
ATOM 759 C CA . TRP A 1 93 ? -0.001 3.660 20.850 1.00 91.94 93 TRP A CA 1
ATOM 760 C C . TRP A 1 93 ? 0.008 4.282 19.450 1.00 91.94 93 TRP A C 1
ATOM 762 O O . TRP A 1 93 ? 1.065 4.648 18.933 1.00 91.94 93 TRP A O 1
ATOM 772 N N . GLY A 1 94 ? -1.179 4.391 18.862 1.00 94.31 94 GLY A N 1
ATOM 773 C CA . GLY A 1 94 ? -1.439 5.048 17.584 1.00 94.31 94 GLY A CA 1
ATOM 774 C C . GLY A 1 94 ? -2.928 4.995 17.240 1.00 94.31 94 GLY A C 1
ATOM 775 O O . GLY A 1 94 ? -3.708 4.345 17.936 1.00 94.31 94 GLY A O 1
ATOM 776 N N . THR A 1 95 ? -3.334 5.672 16.170 1.00 97.25 95 THR A N 1
ATOM 777 C CA . THR A 1 95 ? -4.738 5.701 15.735 1.00 97.25 95 THR A CA 1
ATOM 778 C C . THR A 1 95 ? -5.136 4.343 15.136 1.00 97.25 95 THR A C 1
ATOM 780 O O . THR A 1 95 ? -4.490 3.918 14.175 1.00 97.25 95 THR A O 1
ATOM 783 N N . PRO A 1 96 ? -6.163 3.635 15.652 1.00 97.38 96 PRO A N 1
ATOM 784 C CA . PRO A 1 96 ? -6.611 2.369 15.069 1.00 97.38 96 PRO A CA 1
ATOM 785 C C . PRO A 1 96 ? -7.020 2.525 13.603 1.00 97.38 96 PRO A C 1
ATOM 787 O O . PRO A 1 96 ? -7.742 3.459 13.249 1.00 97.38 96 PRO A O 1
ATOM 790 N N . ILE A 1 97 ? -6.573 1.605 12.747 1.00 98.19 97 ILE A N 1
ATOM 791 C CA . ILE A 1 97 ? -6.966 1.597 11.336 1.00 98.19 97 ILE A CA 1
ATOM 792 C C . ILE A 1 97 ? -8.433 1.122 11.247 1.00 98.19 97 ILE A C 1
ATOM 794 O O . ILE A 1 97 ? -8.743 0.030 11.725 1.00 98.19 97 ILE A O 1
ATOM 798 N N . PRO A 1 98 ? -9.361 1.897 10.648 1.00 98.06 98 PRO A N 1
ATOM 799 C CA . PRO A 1 98 ? -10.798 1.600 10.652 1.00 98.06 98 PRO A CA 1
ATOM 800 C C . PRO A 1 98 ? -11.179 0.545 9.596 1.00 98.06 98 PRO A C 1
ATOM 802 O O . PRO A 1 98 ? -11.996 0.787 8.706 1.00 98.06 98 PRO A O 1
ATOM 805 N N . ILE A 1 99 ? -10.576 -0.638 9.700 1.00 98.38 99 ILE A N 1
ATOM 806 C CA . ILE A 1 99 ? -10.779 -1.785 8.811 1.00 98.38 99 ILE A CA 1
ATOM 807 C C . ILE A 1 99 ? -11.236 -3.004 9.620 1.00 98.38 99 ILE A C 1
ATOM 809 O O . ILE A 1 99 ? -10.817 -3.223 10.755 1.00 98.38 99 ILE A O 1
ATOM 813 N N . ILE A 1 100 ? -12.112 -3.804 9.014 1.00 98.50 100 ILE A N 1
ATOM 814 C CA . ILE A 1 100 ? -12.647 -5.064 9.523 1.00 98.50 100 ILE A CA 1
ATOM 815 C C . ILE A 1 100 ? -12.402 -6.159 8.480 1.00 98.50 100 ILE A C 1
ATOM 817 O O . ILE A 1 100 ? -12.760 -6.028 7.310 1.00 98.50 100 ILE A O 1
ATOM 821 N N . TYR A 1 101 ? -11.848 -7.280 8.920 1.00 98.31 101 TYR A N 1
ATOM 822 C CA . TYR A 1 101 ? -11.635 -8.492 8.146 1.00 98.31 101 TYR A CA 1
ATOM 823 C C . TYR A 1 101 ? -12.787 -9.474 8.359 1.00 98.31 101 TYR A C 1
ATOM 825 O O . TYR A 1 101 ? -13.000 -9.984 9.461 1.00 98.31 101 TYR A O 1
ATOM 833 N N . CYS A 1 102 ? -13.532 -9.755 7.290 1.00 98.06 102 CYS A N 1
ATOM 834 C CA . CYS A 1 102 ? -14.632 -10.714 7.276 1.00 98.06 102 CYS A CA 1
ATOM 835 C C . CYS A 1 102 ? -14.297 -11.902 6.367 1.00 98.06 102 CYS A C 1
ATOM 837 O O . CYS A 1 102 ? -13.892 -11.712 5.221 1.00 98.06 102 CYS A O 1
ATOM 839 N N . SER A 1 103 ? -14.530 -13.128 6.838 1.00 97.62 103 SER A N 1
ATOM 840 C CA . SER A 1 103 ? -14.272 -14.351 6.061 1.00 97.62 103 SER A CA 1
ATOM 841 C C . SER A 1 103 ? -15.162 -14.488 4.820 1.00 97.62 103 SER A C 1
ATOM 843 O O . SER A 1 103 ? -14.743 -15.088 3.837 1.00 97.62 103 SER A O 1
ATOM 845 N N . ASN A 1 104 ? -16.371 -13.916 4.843 1.00 97.62 104 ASN A N 1
ATOM 846 C CA . ASN A 1 104 ? -17.323 -13.979 3.731 1.00 97.62 104 ASN A CA 1
ATOM 847 C C . ASN A 1 104 ? -17.228 -12.767 2.785 1.00 97.62 104 ASN A C 1
ATOM 849 O O . ASN A 1 104 ? -17.340 -12.901 1.572 1.00 97.62 104 ASN A O 1
ATOM 853 N N . CYS A 1 105 ? -17.050 -11.558 3.328 1.00 97.88 105 CYS A N 1
ATOM 854 C CA . CYS A 1 105 ? -17.072 -10.313 2.545 1.00 97.88 105 CYS A CA 1
ATOM 855 C C . CYS A 1 105 ? -15.680 -9.755 2.211 1.00 97.88 105 CYS A C 1
ATOM 857 O O . CYS A 1 105 ? -15.591 -8.791 1.452 1.00 97.88 105 CYS A O 1
ATOM 859 N N . GLY A 1 106 ? -14.610 -10.309 2.782 1.00 97.75 106 GLY A N 1
ATOM 860 C CA . GLY A 1 106 ? -13.261 -9.759 2.678 1.00 97.75 106 GLY A CA 1
ATOM 861 C C . GLY A 1 106 ? -13.067 -8.516 3.550 1.00 97.75 106 GLY A C 1
ATOM 862 O O . GLY A 1 106 ? -13.635 -8.407 4.639 1.00 97.75 106 GLY A O 1
ATOM 863 N N . ILE A 1 107 ? -12.257 -7.577 3.062 1.00 98.06 107 ILE A N 1
ATOM 864 C CA . ILE A 1 107 ? -11.899 -6.334 3.757 1.00 98.06 107 ILE A CA 1
ATOM 865 C C . ILE A 1 107 ? -13.075 -5.357 3.695 1.00 98.06 107 ILE A C 1
ATOM 867 O O . ILE A 1 107 ? -13.551 -5.026 2.610 1.00 98.06 107 ILE A O 1
ATOM 871 N N . GLN A 1 108 ? -13.548 -4.903 4.853 1.00 98.38 108 GLN A N 1
ATOM 872 C CA . GLN A 1 108 ? -14.653 -3.957 4.987 1.00 98.38 108 GLN A CA 1
ATOM 873 C C . GLN A 1 108 ? -14.207 -2.735 5.802 1.00 98.38 108 GLN A C 1
ATOM 875 O O . GLN A 1 108 ? -13.519 -2.906 6.807 1.00 98.38 108 GLN A O 1
ATOM 880 N N . PRO A 1 109 ? -14.596 -1.509 5.420 1.00 98.25 109 PRO A N 1
ATOM 881 C CA . PRO A 1 109 ? -14.373 -0.340 6.259 1.00 98.25 109 PRO A CA 1
ATOM 882 C C . PRO A 1 109 ? -15.321 -0.348 7.462 1.00 98.25 109 PRO A C 1
ATOM 884 O O . PRO A 1 109 ? -16.443 -0.855 7.381 1.00 98.25 109 PRO A O 1
ATOM 887 N N . VAL A 1 110 ? -14.886 0.255 8.565 1.00 98.31 110 VAL A N 1
ATOM 888 C CA . VAL A 1 110 ? -15.787 0.593 9.675 1.00 98.31 110 VAL A CA 1
ATOM 889 C C . VAL A 1 110 ? -16.788 1.660 9.195 1.00 98.31 110 VAL A C 1
ATOM 891 O O . VAL A 1 110 ? -16.367 2.628 8.553 1.00 98.31 110 VAL A O 1
ATOM 894 N N . PRO A 1 111 ? -18.098 1.516 9.469 1.00 97.88 111 PRO A N 1
ATOM 895 C CA . PRO A 1 111 ? -19.098 2.525 9.124 1.00 97.88 111 PRO A CA 1
ATOM 896 C C . PRO A 1 111 ? -18.805 3.902 9.737 1.00 97.88 111 PRO A C 1
ATOM 898 O O . PRO A 1 111 ? -18.365 4.004 10.879 1.00 97.88 111 PRO A O 1
ATOM 901 N N . TYR A 1 112 ? -19.107 4.982 9.008 1.00 97.00 112 TYR A N 1
ATOM 902 C CA . TYR A 1 112 ? -18.843 6.359 9.461 1.00 97.00 112 TYR A CA 1
ATOM 903 C C . TYR A 1 112 ? -19.492 6.706 10.810 1.00 97.00 112 TYR A C 1
ATOM 905 O O . TYR A 1 112 ? -18.905 7.433 11.603 1.00 97.00 112 TYR A O 1
ATOM 913 N N . ASN A 1 113 ? -20.690 6.186 11.076 1.00 97.12 113 ASN A N 1
ATOM 914 C CA . ASN A 1 113 ? -21.429 6.383 12.326 1.00 97.12 113 ASN A CA 1
ATOM 915 C C . ASN A 1 113 ? -20.878 5.569 13.511 1.00 97.12 113 ASN A C 1
ATOM 917 O O . ASN A 1 113 ? -21.302 5.794 14.640 1.00 97.12 113 ASN A O 1
ATOM 921 N N . GLU A 1 114 ? -19.968 4.628 13.261 1.00 96.38 114 GLU A N 1
ATOM 922 C CA . GLU A 1 114 ? -19.272 3.838 14.284 1.00 96.38 114 GLU A CA 1
ATOM 923 C C . GLU A 1 114 ? -17.861 4.379 14.570 1.00 96.38 114 GLU A C 1
ATOM 925 O O . GLU A 1 114 ? -17.135 3.832 15.401 1.00 96.38 114 GLU A O 1
ATOM 930 N N . LEU A 1 115 ? -17.458 5.463 13.898 1.00 97.06 115 LEU A N 1
ATOM 931 C CA . LEU A 1 115 ? -16.235 6.189 14.219 1.00 97.06 115 LEU A CA 1
ATOM 932 C C . LEU A 1 115 ? -16.447 7.099 15.446 1.00 97.06 115 LEU A C 1
ATOM 934 O O . LEU A 1 115 ? -17.531 7.659 15.614 1.00 97.06 115 LEU A O 1
ATOM 938 N N . PRO A 1 116 ? -15.407 7.321 16.272 1.00 96.94 116 PRO A N 1
ATOM 939 C CA . PRO A 1 116 ? -14.053 6.777 16.158 1.00 96.94 116 PRO A CA 1
ATOM 940 C C . PRO A 1 116 ? -13.924 5.345 16.701 1.00 96.94 116 PRO A C 1
ATOM 942 O O . PRO A 1 116 ? -14.529 4.983 17.708 1.00 96.94 116 PRO A O 1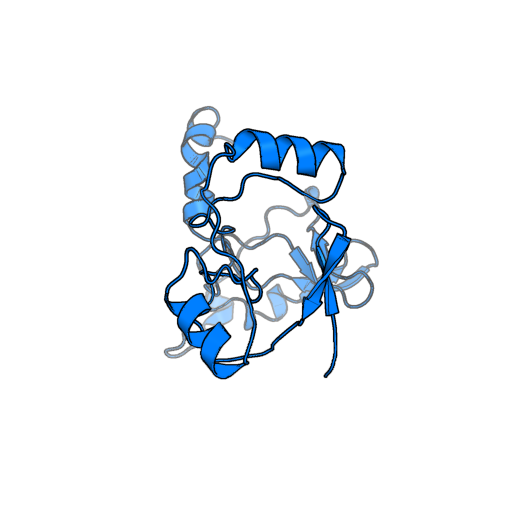
ATOM 945 N N . VAL A 1 117 ? -13.025 4.559 16.100 1.00 97.06 117 VAL A N 1
ATOM 946 C CA . VAL A 1 117 ? -12.557 3.309 16.713 1.00 97.06 117 VAL A CA 1
ATOM 947 C C . VAL A 1 117 ? -11.578 3.662 17.832 1.00 97.06 117 VAL A C 1
ATOM 949 O O . VAL A 1 117 ? -10.444 4.065 17.579 1.00 97.06 117 VAL A O 1
ATOM 952 N N . LEU A 1 118 ? -12.024 3.541 19.080 1.00 95.56 118 LEU A N 1
ATOM 953 C CA . LEU A 1 118 ? -11.216 3.867 20.255 1.00 95.56 118 LEU A CA 1
ATOM 954 C C . LEU A 1 118 ? -10.232 2.741 20.588 1.00 95.56 118 LEU A C 1
ATOM 956 O O . LEU A 1 118 ? -10.569 1.563 20.468 1.00 95.56 118 LEU A O 1
ATOM 960 N N . LEU A 1 119 ? -9.035 3.103 21.063 1.00 93.75 119 LEU A N 1
ATOM 961 C CA . LEU A 1 119 ? -8.079 2.138 21.612 1.00 93.75 119 LEU A CA 1
ATOM 962 C C . LEU A 1 119 ? -8.667 1.427 22.849 1.00 93.75 119 LEU A C 1
ATOM 964 O O . LEU A 1 119 ? -9.307 2.080 23.680 1.00 93.75 119 LEU A O 1
ATOM 968 N N . PRO A 1 120 ? -8.430 0.113 23.017 1.00 90.94 120 PRO A N 1
ATOM 969 C CA . PRO A 1 120 ? -8.840 -0.608 24.217 1.00 90.94 120 PRO A CA 1
ATOM 970 C C . PRO A 1 120 ? -8.010 -0.153 25.415 1.00 90.94 120 PRO A C 1
ATOM 972 O O . PRO A 1 120 ? -6.829 0.131 25.274 1.00 90.94 120 PRO A O 1
ATOM 975 N N . SER A 1 121 ? -8.581 -0.113 26.616 1.00 84.50 121 SER A N 1
ATOM 976 C CA . SER A 1 121 ? -7.848 0.366 27.791 1.00 84.50 121 SER A CA 1
ATOM 977 C C . SER A 1 121 ? -6.711 -0.577 28.217 1.00 84.50 121 SER A C 1
ATOM 979 O O . SER A 1 121 ? -6.856 -1.798 28.286 1.00 84.50 121 SER A O 1
ATOM 981 N N . ILE A 1 122 ? -5.564 0.011 28.578 1.00 73.81 122 ILE A N 1
ATOM 982 C CA . ILE A 1 122 ? -4.330 -0.715 28.947 1.00 73.81 122 ILE A CA 1
ATOM 983 C C . ILE A 1 122 ? -4.540 -1.631 30.164 1.00 73.81 122 ILE A C 1
ATOM 985 O O . ILE A 1 122 ? -3.928 -2.693 30.267 1.00 73.81 122 ILE A O 1
ATOM 989 N N . THR A 1 123 ? -5.426 -1.260 31.089 1.00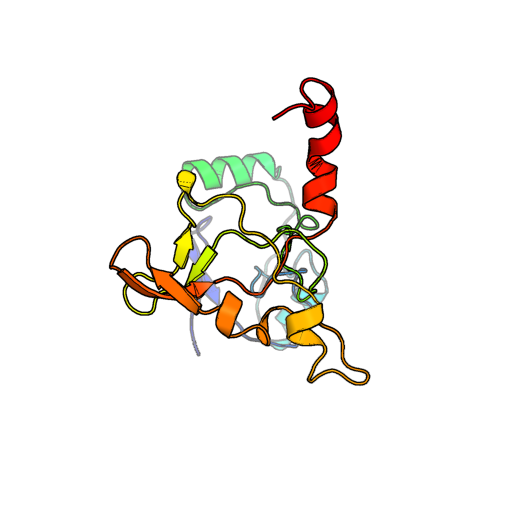 67.00 123 THR A N 1
ATOM 990 C CA . THR A 1 123 ? -5.728 -2.060 32.285 1.00 67.00 123 THR A CA 1
ATOM 991 C C . THR A 1 123 ? -6.307 -3.437 31.958 1.00 67.00 123 THR A C 1
ATOM 993 O O . THR A 1 123 ? -6.055 -4.374 32.714 1.00 67.00 123 THR A O 1
ATOM 996 N N . PHE A 1 124 ? -7.003 -3.594 30.826 1.00 58.94 124 PHE A N 1
ATOM 997 C CA . PHE A 1 124 ? -7.457 -4.903 30.341 1.00 58.94 124 PHE A CA 1
ATOM 998 C C . PHE A 1 124 ? -6.302 -5.766 29.819 1.00 58.94 124 PHE A C 1
ATOM 1000 O O . PHE A 1 124 ? -6.356 -6.988 29.928 1.00 58.94 124 PHE A O 1
ATOM 1007 N N . LEU A 1 125 ? -5.230 -5.147 29.318 1.00 62.16 125 LEU A N 1
ATOM 1008 C CA . LEU A 1 125 ? -4.042 -5.842 28.814 1.00 62.16 125 LEU A CA 1
ATOM 1009 C C . LEU A 1 125 ? -3.108 -6.255 29.971 1.00 62.16 125 LEU A C 1
ATOM 1011 O O . LEU A 1 125 ? -2.534 -7.342 29.967 1.00 62.16 125 LEU A O 1
ATOM 1015 N N . ASN A 1 126 ? -3.011 -5.436 31.020 1.00 53.69 126 ASN A N 1
ATOM 1016 C CA . ASN A 1 126 ? -2.030 -5.573 32.106 1.00 53.69 126 ASN A CA 1
ATOM 1017 C C . ASN A 1 126 ? -2.147 -6.816 33.011 1.00 53.69 126 ASN A C 1
ATOM 1019 O O . ASN A 1 126 ? -1.202 -7.084 33.749 1.00 53.69 126 ASN A O 1
ATOM 1023 N N . LYS A 1 127 ? -3.226 -7.614 32.974 1.00 52.66 127 LYS A N 1
ATOM 1024 C CA . LYS A 1 127 ? -3.255 -8.876 33.749 1.00 52.66 127 LYS A CA 1
ATOM 1025 C C . LYS A 1 127 ? -2.284 -9.942 33.212 1.00 52.66 127 LYS A C 1
ATOM 1027 O O . LYS A 1 127 ? -2.004 -10.898 33.927 1.00 52.66 127 LYS A O 1
ATOM 1032 N N . THR A 1 128 ? -1.741 -9.773 32.004 1.00 52.16 128 THR A N 1
ATOM 1033 C CA . THR A 1 128 ? -0.920 -10.791 31.318 1.00 52.16 128 THR A CA 1
ATOM 1034 C C . THR A 1 128 ? 0.483 -10.341 30.901 1.00 52.16 128 THR A C 1
ATOM 1036 O O . THR A 1 128 ? 1.283 -11.189 30.511 1.00 52.16 128 THR A O 1
ATOM 1039 N N . PHE A 1 129 ? 0.828 -9.051 30.997 1.00 51.72 129 PHE A N 1
ATOM 1040 C CA . PHE A 1 129 ? 2.068 -8.526 30.406 1.00 51.72 129 PHE A CA 1
ATOM 1041 C C . PHE A 1 129 ? 3.077 -8.029 31.438 1.00 51.72 129 PHE A C 1
ATOM 1043 O O . PHE A 1 129 ? 3.282 -6.834 31.626 1.00 51.72 129 PHE A O 1
ATOM 1050 N N . SER A 1 130 ? 3.794 -8.968 32.051 1.00 50.78 130 SER A N 1
ATOM 1051 C CA . SER A 1 130 ? 5.141 -8.694 32.545 1.00 50.78 130 SER A CA 1
ATOM 1052 C C . SER A 1 130 ? 6.107 -8.630 31.343 1.00 50.78 130 SER A C 1
ATOM 1054 O O . SER A 1 130 ? 6.263 -9.588 30.591 1.00 50.78 130 SER A O 1
ATOM 1056 N N . ASN A 1 131 ? 6.744 -7.474 31.126 1.00 52.28 131 ASN A N 1
ATOM 1057 C CA . ASN A 1 131 ? 7.887 -7.257 30.216 1.00 52.28 131 ASN A CA 1
ATOM 1058 C C . ASN A 1 131 ? 7.714 -7.466 28.688 1.00 52.28 131 ASN A C 1
ATOM 1060 O O . ASN A 1 131 ? 8.722 -7.537 27.982 1.00 52.28 131 ASN A O 1
ATOM 1064 N N . LYS A 1 132 ? 6.498 -7.510 28.123 1.00 60.59 132 LYS A N 1
ATOM 1065 C CA . LYS A 1 132 ? 6.290 -7.591 26.655 1.00 60.59 132 LYS A CA 1
ATOM 1066 C C . LYS A 1 132 ? 5.757 -6.286 26.051 1.00 60.59 132 LYS A C 1
ATOM 1068 O O . LYS A 1 132 ? 5.015 -5.550 26.694 1.00 60.59 132 LYS A O 1
ATOM 1073 N N . LYS A 1 133 ? 6.150 -6.005 24.799 1.00 65.12 133 LYS A N 1
ATOM 1074 C CA . LYS A 1 133 ? 5.619 -4.888 23.996 1.00 65.12 133 LYS A CA 1
ATOM 1075 C C . LYS A 1 133 ? 4.114 -5.083 23.809 1.00 65.12 133 LYS A C 1
ATOM 1077 O O . LYS A 1 133 ? 3.715 -6.090 23.243 1.00 65.12 133 LYS A O 1
ATOM 1082 N N . ILE A 1 134 ? 3.320 -4.114 24.254 1.00 71.12 134 ILE A N 1
ATOM 1083 C CA . ILE A 1 134 ? 1.860 -4.133 24.128 1.00 71.12 134 ILE A CA 1
ATOM 1084 C C . ILE A 1 134 ? 1.474 -3.875 22.667 1.00 71.12 134 ILE A C 1
ATOM 1086 O O . ILE A 1 134 ? 1.923 -2.901 22.054 1.00 71.12 134 ILE A O 1
ATOM 1090 N N . VAL A 1 135 ? 0.629 -4.743 22.123 1.00 80.56 135 VAL A N 1
ATOM 1091 C CA . VAL A 1 135 ? 0.177 -4.737 20.728 1.00 80.56 135 VAL A CA 1
ATOM 1092 C C . VAL A 1 135 ? -1.289 -5.162 20.676 1.00 80.56 135 VAL A C 1
ATOM 1094 O O . VAL A 1 135 ? -1.715 -6.027 21.437 1.00 80.56 135 VAL A O 1
ATOM 1097 N N . LEU A 1 136 ? -2.084 -4.557 19.788 1.00 87.50 136 LEU A N 1
ATOM 1098 C CA . LEU A 1 136 ? -3.538 -4.784 19.769 1.00 87.50 136 LEU A CA 1
ATOM 1099 C C . LEU A 1 136 ? -3.921 -6.201 19.331 1.00 87.50 136 LEU A C 1
ATOM 1101 O O . LEU A 1 136 ? -5.026 -6.640 19.632 1.00 87.50 136 LEU A O 1
ATOM 1105 N N . HIS A 1 137 ? -3.011 -6.943 18.690 1.00 86.69 137 HIS A N 1
ATOM 1106 C CA . HIS A 1 137 ? -3.263 -8.321 18.263 1.00 86.69 137 HIS A CA 1
ATOM 1107 C C . HIS A 1 137 ? -3.622 -9.270 19.427 1.00 86.69 137 HIS A C 1
ATOM 1109 O O . HIS A 1 137 ? -4.240 -10.311 19.212 1.00 86.69 137 HIS A O 1
ATOM 1115 N N . GLU A 1 138 ? -3.254 -8.923 20.664 1.00 83.62 138 GLU A N 1
ATOM 1116 C CA . GLU A 1 138 ? -3.547 -9.720 21.862 1.00 83.62 138 GLU A CA 1
ATOM 1117 C C . GLU A 1 138 ? -4.892 -9.336 22.504 1.00 83.62 138 GLU A C 1
ATOM 1119 O O . GLU A 1 138 ? -5.443 -10.097 23.302 1.00 83.62 138 GLU A O 1
ATOM 1124 N N . ALA A 1 139 ? -5.465 -8.189 22.125 1.00 87.56 139 ALA A N 1
ATOM 1125 C CA . ALA A 1 139 ? -6.709 -7.645 22.661 1.00 87.56 139 ALA A CA 1
ATOM 1126 C C . ALA A 1 139 ? -7.942 -8.308 22.019 1.00 87.56 139 ALA A C 1
ATOM 1128 O O . ALA A 1 139 ? -8.744 -7.641 21.368 1.00 87.56 139 ALA A O 1
ATOM 1129 N N . LYS A 1 140 ? -8.100 -9.630 22.178 1.00 89.06 140 LYS A N 1
ATOM 1130 C CA . LYS A 1 140 ? -9.130 -10.428 21.478 1.00 89.06 140 LYS A CA 1
ATOM 1131 C C . LYS A 1 140 ? -10.548 -9.869 21.617 1.00 89.06 140 LYS A C 1
ATOM 1133 O O . LYS A 1 140 ? -11.267 -9.821 20.626 1.00 89.06 140 LYS A O 1
ATOM 1138 N N . ASP A 1 141 ? -10.926 -9.406 22.806 1.00 89.75 141 ASP A N 1
ATOM 1139 C CA . ASP A 1 141 ? -12.259 -8.837 23.049 1.00 89.75 141 ASP A CA 1
ATOM 1140 C C . ASP A 1 141 ? -12.494 -7.552 22.246 1.00 89.75 141 ASP A C 1
ATOM 1142 O O . ASP A 1 141 ? -13.590 -7.317 21.749 1.00 89.75 141 ASP A O 1
ATOM 1146 N N . TRP A 1 142 ? -11.448 -6.743 22.071 1.00 93.19 142 TRP A N 1
ATOM 1147 C CA . TRP A 1 142 ? -11.496 -5.539 21.249 1.00 93.19 142 TRP A CA 1
ATOM 1148 C C . TRP A 1 142 ? -11.366 -5.846 19.756 1.00 93.19 142 TRP A C 1
ATOM 1150 O O . TRP A 1 142 ? -11.965 -5.157 18.941 1.00 93.19 142 TRP A O 1
ATOM 1160 N N . LEU A 1 143 ? -10.620 -6.877 19.362 1.00 94.81 143 LEU A N 1
ATOM 1161 C CA . LEU A 1 143 ? -10.504 -7.274 17.957 1.00 94.81 143 LEU A CA 1
ATOM 1162 C C . LEU A 1 143 ? -11.799 -7.885 17.422 1.00 94.81 143 LEU A C 1
ATOM 1164 O O . LEU A 1 143 ? -12.163 -7.652 16.272 1.00 94.81 143 LEU A O 1
ATOM 1168 N N . ASN A 1 144 ? -12.501 -8.659 18.245 1.00 96.25 144 ASN A N 1
ATOM 1169 C CA . ASN A 1 144 ? -13.742 -9.310 17.858 1.00 96.25 144 ASN A CA 1
ATOM 1170 C C . ASN A 1 144 ? -14.847 -8.275 17.599 1.00 96.25 144 ASN A C 1
ATOM 1172 O O . ASN A 1 144 ? -15.158 -7.422 18.433 1.00 96.25 144 ASN A O 1
ATOM 1176 N N . THR A 1 145 ? -15.452 -8.355 16.419 1.00 97.06 145 THR A N 1
ATOM 1177 C CA . THR A 1 145 ? -16.553 -7.485 15.998 1.00 97.06 145 THR A CA 1
ATOM 1178 C C . THR A 1 145 ? -17.491 -8.227 15.054 1.00 97.06 145 THR A C 1
ATOM 1180 O O . THR A 1 145 ? -17.242 -9.373 14.687 1.00 97.06 145 THR A O 1
ATOM 1183 N N . SER A 1 146 ? -18.560 -7.568 14.629 1.00 97.62 146 SER A N 1
ATOM 1184 C CA . SER A 1 146 ? -19.449 -8.057 13.578 1.00 97.62 146 SER A CA 1
ATOM 1185 C C . SER A 1 146 ? -19.116 -7.378 12.250 1.00 97.62 146 SER A C 1
ATOM 1187 O O . SER A 1 146 ? -18.713 -6.215 12.213 1.00 97.62 146 SER A O 1
ATOM 1189 N N . CYS A 1 147 ? -19.275 -8.093 11.139 1.00 98.12 147 CYS A N 1
ATOM 1190 C CA . CYS A 1 147 ? -19.115 -7.523 9.809 1.00 98.12 147 CYS A CA 1
ATOM 1191 C C . CYS A 1 147 ? -20.252 -6.526 9.530 1.00 98.12 147 CYS A C 1
ATOM 1193 O O . CYS A 1 147 ? -21.414 -6.936 9.565 1.00 98.12 147 CYS A O 1
ATOM 1195 N N . PRO A 1 148 ? -19.965 -5.272 9.141 1.00 97.38 148 PRO A N 1
ATOM 1196 C CA . PRO A 1 148 ? -21.015 -4.283 8.888 1.00 97.38 148 PRO A CA 1
ATOM 1197 C C . PRO A 1 148 ? -21.884 -4.628 7.667 1.00 97.38 148 PRO A C 1
ATOM 1199 O O . PRO A 1 148 ? -23.006 -4.150 7.546 1.00 97.38 148 PRO A O 1
ATOM 1202 N N . LYS A 1 149 ? -21.386 -5.476 6.755 1.00 97.00 149 LYS A N 1
ATOM 1203 C CA . LYS A 1 149 ? -22.093 -5.863 5.526 1.00 97.00 149 LYS A CA 1
ATOM 1204 C C . LYS A 1 149 ? -23.029 -7.061 5.701 1.00 97.00 149 LYS A C 1
ATOM 1206 O O . LYS A 1 149 ? -24.088 -7.094 5.086 1.00 97.00 149 LYS A O 1
ATOM 1211 N N . CYS A 1 150 ? -22.625 -8.070 6.473 1.00 97.38 150 CYS A N 1
ATOM 1212 C CA . CYS A 1 150 ? -23.371 -9.333 6.589 1.00 97.38 150 CYS A CA 1
ATOM 1213 C C . CYS A 1 150 ? -23.660 -9.779 8.028 1.00 97.38 150 CYS A C 1
ATOM 1215 O O . CYS A 1 150 ? -24.293 -10.811 8.221 1.00 97.38 150 CYS A O 1
ATOM 1217 N N . GLY A 1 151 ? -23.196 -9.040 9.038 1.00 96.81 151 GLY A N 1
ATOM 1218 C CA . GLY A 1 151 ? -23.491 -9.283 10.452 1.00 96.81 151 GLY A CA 1
ATOM 1219 C C . GLY A 1 151 ? -22.734 -10.439 11.112 1.00 96.81 151 GLY A C 1
ATOM 1220 O O . GLY A 1 151 ? -22.775 -10.552 12.332 1.00 96.81 151 GLY A O 1
ATOM 1221 N N . ILE A 1 152 ? -22.027 -11.285 10.354 1.00 97.12 152 ILE A N 1
ATOM 1222 C CA . ILE A 1 152 ? -21.281 -12.421 10.923 1.00 97.12 152 ILE A CA 1
ATOM 1223 C C . ILE A 1 152 ? -20.044 -11.964 11.705 1.00 97.12 152 ILE A C 1
ATOM 1225 O O . ILE A 1 152 ? -19.561 -10.846 11.515 1.00 97.12 152 ILE A O 1
ATOM 1229 N N . GLN A 1 153 ? -19.492 -12.863 12.523 1.00 97.75 153 GLN A N 1
ATOM 1230 C CA . GLN A 1 153 ? -18.248 -12.634 13.259 1.00 97.75 153 GLN A CA 1
ATOM 1231 C C . GLN A 1 153 ? -17.105 -12.202 12.324 1.00 97.75 153 GLN A C 1
ATOM 1233 O O . GLN A 1 153 ? -16.838 -12.833 11.300 1.00 97.75 153 GLN A O 1
ATOM 1238 N N . ALA A 1 154 ? -16.415 -11.139 12.711 1.00 98.12 154 ALA A N 1
ATOM 1239 C CA . ALA A 1 154 ? -15.307 -10.533 11.995 1.00 98.12 154 ALA A CA 1
ATOM 1240 C C . ALA A 1 154 ? -14.234 -10.035 12.980 1.00 98.12 154 ALA A C 1
ATOM 1242 O O . ALA A 1 154 ? -14.415 -10.063 14.200 1.00 98.12 154 ALA A O 1
ATOM 1243 N N . ILE A 1 155 ? -13.097 -9.601 12.442 1.00 97.88 155 ILE A N 1
ATOM 1244 C CA . ILE A 1 155 ? -11.924 -9.190 13.223 1.00 97.88 155 ILE A CA 1
ATOM 1245 C C . ILE A 1 155 ? -11.507 -7.784 12.785 1.00 97.88 155 ILE A C 1
ATOM 1247 O O . ILE A 1 155 ? -11.370 -7.536 11.593 1.00 97.88 155 ILE A O 1
ATOM 1251 N N . ARG A 1 156 ? -11.318 -6.853 13.721 1.00 97.81 156 ARG A N 1
ATOM 1252 C CA . ARG A 1 156 ? -10.779 -5.511 13.441 1.00 97.81 156 ARG A CA 1
ATOM 1253 C C . ARG A 1 156 ? -9.307 -5.581 13.028 1.00 97.81 156 ARG A C 1
ATOM 1255 O O . ARG A 1 156 ? -8.592 -6.498 13.425 1.00 97.81 156 ARG A O 1
ATOM 1262 N N . GLU A 1 157 ? -8.845 -4.592 12.273 1.00 97.44 157 GLU A N 1
ATOM 1263 C CA . GLU A 1 157 ? -7.413 -4.372 12.079 1.00 97.44 157 GLU A CA 1
ATOM 1264 C C . GLU A 1 157 ? -6.724 -4.137 13.431 1.00 97.44 157 GLU A C 1
ATOM 1266 O O . GLU A 1 157 ? -7.211 -3.405 14.294 1.00 97.44 157 GLU A O 1
ATOM 1271 N N . SER A 1 158 ? -5.602 -4.825 13.617 1.00 95.62 158 SER A N 1
ATOM 1272 C CA . SER A 1 158 ? -4.784 -4.793 14.827 1.00 95.62 158 SER A CA 1
ATOM 1273 C C . SER A 1 158 ? -3.624 -3.802 14.733 1.00 95.62 158 SER A C 1
ATOM 1275 O O . SER A 1 158 ? -3.032 -3.447 15.750 1.00 95.62 158 SER A O 1
ATOM 1277 N N . ASP A 1 159 ? -3.287 -3.344 13.531 1.00 96.75 159 ASP A N 1
ATOM 1278 C CA . ASP A 1 159 ? -2.297 -2.296 13.343 1.00 96.75 159 ASP A CA 1
ATOM 1279 C C . ASP A 1 159 ? -2.875 -0.899 13.605 1.00 96.75 159 ASP A C 1
ATOM 1281 O O . ASP A 1 159 ? -4.058 -0.606 13.405 1.00 96.75 159 ASP A O 1
ATOM 1285 N N . THR A 1 160 ? -1.992 -0.004 14.039 1.00 96.75 160 THR A N 1
ATOM 1286 C CA . THR A 1 160 ? -2.272 1.427 14.165 1.00 96.75 160 THR A CA 1
ATOM 1287 C C . THR A 1 160 ? -1.616 2.205 13.030 1.00 96.75 160 THR A C 1
ATOM 1289 O O . THR A 1 160 ? -0.670 1.734 12.394 1.00 96.75 160 THR A O 1
ATOM 1292 N N . MET A 1 161 ? -2.121 3.403 12.752 1.00 98.06 161 MET A N 1
ATOM 1293 C CA . MET A 1 161 ? -1.511 4.323 11.797 1.00 98.06 161 MET A CA 1
ATOM 129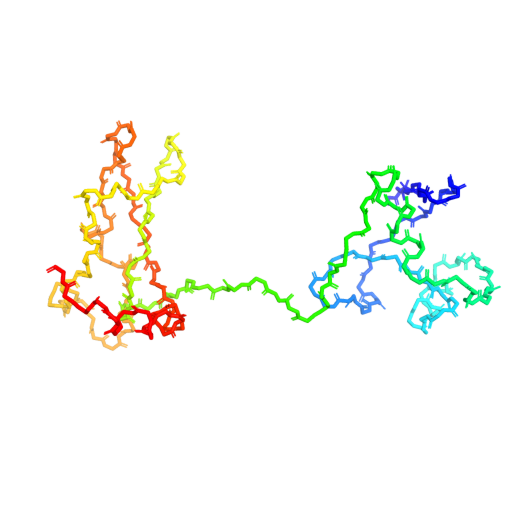4 C C . MET A 1 161 ? -0.233 4.943 12.372 1.00 98.06 161 MET A C 1
ATOM 1296 O O . MET A 1 161 ? -0.125 5.224 13.567 1.00 98.06 161 MET A O 1
ATOM 1300 N N . ASP A 1 162 ? 0.752 5.149 11.503 1.00 97.75 162 ASP A N 1
ATOM 1301 C CA . ASP A 1 162 ? 1.991 5.846 11.819 1.00 97.75 162 ASP A CA 1
ATOM 1302 C C . ASP A 1 162 ? 1.744 7.309 12.224 1.00 97.75 162 ASP A C 1
ATOM 1304 O O . ASP A 1 162 ? 0.870 7.977 11.681 1.00 97.75 162 ASP A O 1
ATOM 1308 N N . THR A 1 163 ? 2.568 7.831 13.136 1.00 97.38 163 THR A N 1
ATOM 1309 C CA . THR A 1 163 ? 2.461 9.208 13.659 1.00 97.38 163 THR A CA 1
ATOM 1310 C C . THR A 1 163 ? 2.558 10.291 12.570 1.00 97.38 163 THR A C 1
ATOM 1312 O O . THR A 1 163 ? 2.033 11.399 12.716 1.00 97.38 163 THR A O 1
ATOM 1315 N N . PHE A 1 164 ? 3.205 9.989 11.436 1.00 98.19 164 PHE A N 1
ATOM 1316 C CA . PHE A 1 164 ? 3.252 10.909 10.303 1.00 98.19 164 PHE A CA 1
ATOM 1317 C C . PHE A 1 164 ? 1.891 11.084 9.619 1.00 98.19 164 PHE A C 1
ATOM 1319 O O . PHE A 1 164 ? 1.688 12.102 8.968 1.00 98.19 164 PHE A O 1
ATOM 1326 N N . VAL A 1 165 ? 0.939 10.162 9.815 1.00 98.25 165 VAL A N 1
ATOM 1327 C CA . VAL A 1 165 ? -0.454 10.333 9.372 1.00 98.25 165 VAL A CA 1
ATOM 1328 C C . VAL A 1 165 ? -1.125 11.462 10.141 1.00 98.25 165 VAL A C 1
ATOM 1330 O O . VAL A 1 165 ? -1.735 12.333 9.534 1.00 98.25 165 VAL A O 1
ATOM 1333 N N . ASP A 1 166 ? -0.961 11.526 11.458 1.00 97.56 166 ASP A N 1
ATOM 1334 C CA . ASP A 1 166 ? -1.597 12.575 12.263 1.00 97.56 166 ASP A CA 1
ATOM 1335 C C . ASP A 1 166 ? -0.972 13.956 11.976 1.00 97.56 166 ASP A C 1
ATOM 1337 O O . ASP A 1 166 ? -1.657 14.975 11.852 1.00 97.56 166 ASP A O 1
ATOM 1341 N N . SER A 1 167 ? 0.351 13.994 11.792 1.00 97.88 167 SER A N 1
ATOM 1342 C CA . SER A 1 167 ? 1.090 15.228 11.484 1.00 97.88 167 SER A CA 1
ATOM 1343 C C . SER A 1 167 ? 1.050 15.650 10.009 1.00 97.88 167 SER A C 1
ATOM 1345 O O . SER A 1 167 ? 1.491 16.754 9.690 1.00 97.88 167 SER A O 1
ATOM 1347 N N . SER A 1 168 ? 0.470 14.857 9.100 1.00 98.00 168 SER A N 1
ATOM 1348 C CA . SER A 1 168 ? 0.343 15.259 7.690 1.00 98.00 168 SER A CA 1
ATOM 1349 C C . SER A 1 168 ? -0.757 16.295 7.449 1.00 98.00 168 SER A C 1
ATOM 1351 O O . SER A 1 168 ? -0.795 16.893 6.372 1.00 98.00 168 SER A O 1
ATOM 1353 N N . TRP A 1 169 ? -1.651 16.515 8.421 1.00 97.69 169 TRP A N 1
ATOM 1354 C CA . TRP A 1 169 ? -2.813 17.400 8.263 1.00 97.69 169 TRP A CA 1
ATOM 1355 C C . TRP A 1 169 ? -3.159 18.256 9.493 1.00 97.69 169 TRP A C 1
ATOM 1357 O O . TRP A 1 169 ? -4.084 19.062 9.417 1.00 97.69 169 TRP A O 1
ATOM 1367 N N . TYR A 1 170 ? -2.420 18.165 10.607 1.00 97.25 170 TYR A N 1
ATOM 1368 C CA . TYR A 1 170 ? -2.709 18.933 11.835 1.00 97.25 170 TYR A CA 1
ATOM 1369 C C . TYR A 1 170 ? -2.823 20.456 11.618 1.00 97.25 170 TYR A C 1
ATOM 1371 O O . TYR A 1 170 ? -3.624 21.118 12.275 1.00 97.25 170 TYR A O 1
ATOM 1379 N N . TYR A 1 171 ? -2.074 21.021 10.665 1.00 97.44 171 TYR A N 1
ATOM 1380 C CA . TYR A 1 171 ? -2.149 22.443 10.317 1.00 97.44 171 TYR A CA 1
ATOM 1381 C C . TYR A 1 171 ? -3.514 22.835 9.728 1.00 97.44 171 TYR A C 1
ATOM 1383 O O . TYR A 1 171 ? -3.968 23.956 9.947 1.00 97.44 171 TYR A O 1
ATOM 1391 N N . LEU A 1 172 ? -4.206 21.908 9.055 1.00 97.50 172 LEU A N 1
ATOM 1392 C CA . LEU A 1 172 ? -5.599 22.082 8.632 1.00 97.50 172 LEU A CA 1
ATOM 1393 C C . LEU A 1 172 ? -6.568 21.948 9.808 1.00 97.50 172 LEU A C 1
ATOM 1395 O O . LEU A 1 172 ? -7.650 22.517 9.776 1.00 97.50 172 LEU A O 1
ATOM 1399 N N . ARG A 1 173 ? -6.211 21.225 10.873 1.00 96.88 173 ARG A N 1
ATOM 1400 C CA . ARG A 1 173 ? -7.069 21.136 12.061 1.00 96.88 173 ARG A CA 1
ATOM 1401 C C . ARG A 1 173 ? -7.039 22.413 12.903 1.00 96.88 173 ARG A C 1
ATOM 1403 O O . ARG A 1 173 ? -8.001 22.686 13.610 1.00 96.88 173 ARG A O 1
ATOM 1410 N N . TYR A 1 174 ? -5.985 23.228 12.822 1.00 96.81 174 TYR A N 1
ATOM 1411 C CA . TYR A 1 174 ? -5.928 24.491 13.571 1.00 96.81 174 TYR A CA 1
ATOM 1412 C C . TYR A 1 174 ? -6.965 25.526 13.132 1.00 96.81 174 TYR A C 1
ATOM 1414 O O . TYR A 1 174 ? -7.385 26.327 13.966 1.00 96.81 174 TYR A O 1
ATOM 1422 N N . ILE A 1 175 ? -7.386 25.510 11.863 1.00 97.31 175 ILE A N 1
ATOM 1423 C CA . ILE A 1 175 ? -8.389 26.460 11.358 1.00 97.31 175 ILE A CA 1
ATOM 1424 C C . ILE A 1 175 ? -9.809 26.146 11.852 1.00 97.31 175 ILE A C 1
ATOM 1426 O O . ILE A 1 175 ? -10.638 27.048 11.898 1.00 97.31 175 ILE A O 1
ATOM 1430 N N . ASP A 1 176 ? -10.072 24.902 12.264 1.00 96.75 176 ASP A N 1
ATOM 1431 C CA . ASP A 1 176 ? -11.328 24.472 12.882 1.00 96.75 176 ASP A CA 1
ATOM 1432 C C . ASP A 1 176 ? -11.059 23.320 13.860 1.00 96.75 176 ASP A C 1
ATOM 1434 O O . ASP A 1 176 ? -11.080 22.143 13.500 1.00 96.75 176 ASP A O 1
ATOM 1438 N N . SER A 1 177 ? -10.704 23.666 15.099 1.00 93.69 177 SER A N 1
ATOM 1439 C CA . SER A 1 177 ? -10.152 22.719 16.077 1.00 93.69 177 SER A CA 1
ATOM 1440 C C . SER A 1 177 ? -11.201 22.008 16.931 1.00 93.69 177 SER A C 1
ATOM 1442 O O . SER A 1 177 ? -10.888 20.998 17.572 1.00 93.69 177 SER A O 1
ATOM 1444 N N . LYS A 1 178 ? -12.443 22.501 16.935 1.00 90.75 178 LYS A N 1
ATOM 1445 C CA . LYS A 1 178 ? -13.541 21.929 17.723 1.00 90.75 178 LYS A CA 1
ATOM 1446 C C . LYS A 1 178 ? -14.273 20.846 16.927 1.00 90.75 178 LYS A C 1
ATOM 1448 O O . LYS A 1 178 ? -14.193 20.790 15.702 1.00 90.75 178 LYS A O 1
ATOM 1453 N N . ILE A 1 179 ? -14.855 19.895 17.650 1.00 70.75 179 ILE A N 1
ATOM 1454 C CA . ILE A 1 179 ? -15.768 18.872 17.117 1.00 70.75 179 ILE A CA 1
ATOM 1455 C C . ILE A 1 179 ? -17.181 19.341 17.438 1.00 70.75 179 ILE A C 1
ATOM 1457 O O . ILE A 1 179 ? -17.347 19.883 18.558 1.00 70.75 179 ILE A O 1
#

pLDDT: mean 89.54, std 10.79, range [50.78, 98.5]

Secondary structure (DSSP, 8-state):
---EEE-TTT--EEE----SSS-PPTT-S-----TTT-HHHHHHHHHHT---------S-HHHHHHHHHHTTS------SS------EES-SSSEEP-EEEETTTEEEEPPGGG---PPPPHHHHTTS-SS----GGG-HHHHEEE-TTT-SEEEE---EE-HHHHHTTHHHHTTS---

Radius of gyration: 25.89 Å; chains: 1; bounding box: 52×49×67 Å

Organism: Apis cerana (NCBI:txid7461)